Protein AF-A0A2G9P3K5-F1 (afdb_monomer_lite)

Sequence (170 aa):
TADCVFKSWYLLIHFGEWVDIAAEQLLTSDLEVSDDLLWLLAFYYNPCNENQSRDRTMMEAKSAYRSLVSLFRNSTVCVTSLKKIFQVENKSDEWQACTLQLIRHLCVTFLLCSPEWHNIIKQCISFMTQTQEAASEVSDVLARTLCRLDIPGMESRKIITIAHWLHQDS

pLDDT: mean 70.47, std 11.07, range [42.44, 87.5]

InterPro domains:
  IPR000686 Fanconi anaemia group C protein [PF02106] (5-168)
  IPR000686 Fanconi anaemia group C protein [PR00494] (5-21)
  IPR000686 Fanconi anaemia group C protein [PR00494] (31-50)
  IPR000686 Fanconi anaemia group C protein [PR00494] (104-123)
  IPR000686 Fanconi anaemia group C protein [PTHR16798] (3-164)

Structure (mmCIF, N/CA/C/O backbone):
data_AF-A0A2G9P3K5-F1
#
_entry.id   AF-A0A2G9P3K5-F1
#
loop_
_atom_site.group_PDB
_atom_site.id
_atom_site.type_symbol
_atom_site.label_atom_id
_atom_site.label_alt_id
_atom_site.label_comp_id
_atom_site.label_asym_id
_atom_site.label_entity_id
_atom_site.label_seq_id
_atom_site.pdbx_PDB_ins_code
_atom_site.Cartn_x
_atom_site.Cartn_y
_atom_site.Cartn_z
_atom_site.occupancy
_atom_site.B_iso_or_equiv
_atom_site.auth_seq_id
_atom_site.auth_comp_id
_atom_site.auth_asym_id
_atom_site.auth_atom_id
_atom_site.pdbx_PDB_model_num
ATOM 1 N N . THR A 1 1 ? 3.815 5.217 -31.634 1.00 49.22 1 THR A N 1
ATOM 2 C CA . THR A 1 1 ? 5.143 5.745 -31.248 1.00 49.22 1 THR A CA 1
ATOM 3 C C . THR A 1 1 ? 5.308 5.593 -29.748 1.00 49.22 1 THR A C 1
ATOM 5 O O . THR A 1 1 ? 4.312 5.703 -29.039 1.00 49.22 1 THR A O 1
ATOM 8 N N . ALA A 1 2 ? 6.522 5.304 -29.267 1.00 52.19 2 ALA A N 1
ATOM 9 C CA . ALA A 1 2 ? 6.813 5.123 -27.837 1.00 52.19 2 ALA A CA 1
ATOM 10 C C . ALA A 1 2 ? 6.345 6.318 -26.972 1.00 52.19 2 ALA A C 1
ATOM 12 O O . ALA A 1 2 ? 5.858 6.116 -25.865 1.00 52.19 2 ALA A O 1
ATOM 13 N N . ASP A 1 3 ? 6.346 7.530 -27.537 1.00 51.31 3 ASP A N 1
ATOM 14 C CA . ASP A 1 3 ? 5.838 8.764 -26.918 1.00 51.31 3 ASP A CA 1
ATOM 15 C C . ASP A 1 3 ? 4.361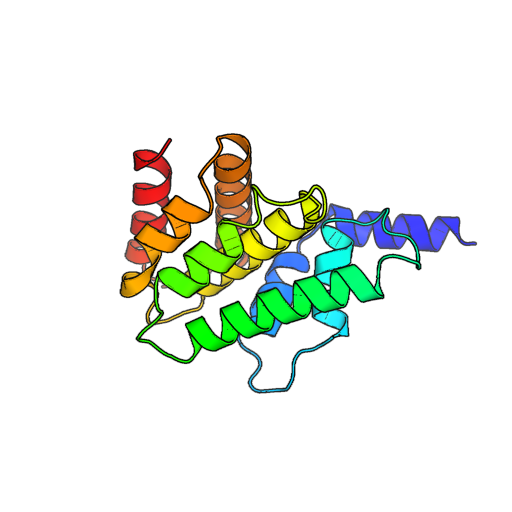 8.732 -26.506 1.00 51.31 3 ASP A C 1
ATOM 17 O O . ASP A 1 3 ? 3.996 9.288 -25.472 1.00 51.31 3 ASP A O 1
ATOM 21 N N . CYS A 1 4 ? 3.486 8.114 -27.305 1.00 53.69 4 CYS A N 1
ATOM 22 C CA . CYS A 1 4 ? 2.060 8.045 -26.973 1.00 53.69 4 CYS A CA 1
ATOM 23 C C . CYS A 1 4 ? 1.813 7.068 -25.823 1.00 53.69 4 CYS A C 1
ATOM 25 O O . CYS A 1 4 ? 0.995 7.344 -24.955 1.00 53.69 4 CYS A O 1
ATOM 27 N N . VAL A 1 5 ? 2.560 5.961 -25.794 1.00 60.03 5 VAL A N 1
ATOM 28 C CA . VAL A 1 5 ? 2.500 4.970 -24.715 1.00 60.03 5 VAL A CA 1
ATOM 29 C C . VAL A 1 5 ? 3.030 5.592 -23.426 1.00 60.03 5 VAL A C 1
ATOM 31 O O . VAL A 1 5 ? 2.327 5.567 -22.424 1.00 60.03 5 VAL A O 1
ATOM 34 N N . PHE A 1 6 ? 4.193 6.249 -23.465 1.00 63.66 6 PHE A N 1
ATOM 35 C CA . PHE A 1 6 ? 4.742 6.957 -22.308 1.00 63.66 6 PHE A CA 1
ATOM 36 C C . PHE A 1 6 ? 3.788 8.032 -21.777 1.00 63.66 6 PHE A C 1
ATOM 38 O O . PHE A 1 6 ? 3.548 8.069 -20.581 1.00 63.66 6 PHE A O 1
ATOM 45 N N . LYS A 1 7 ? 3.173 8.856 -22.637 1.00 61.56 7 LYS A N 1
ATOM 46 C CA . LYS A 1 7 ? 2.194 9.869 -22.201 1.00 61.56 7 LYS A CA 1
ATOM 47 C C . LYS A 1 7 ? 0.927 9.255 -21.606 1.00 61.56 7 LYS A C 1
ATOM 49 O O . LYS A 1 7 ? 0.439 9.758 -20.603 1.00 61.56 7 LYS A O 1
ATOM 54 N N . SER A 1 8 ? 0.397 8.176 -22.180 1.00 61.41 8 SER A N 1
ATOM 55 C CA . SER A 1 8 ? -0.766 7.477 -21.617 1.00 61.41 8 SER A CA 1
ATOM 56 C C . SER A 1 8 ? -0.451 6.814 -20.273 1.00 61.41 8 SER A C 1
ATOM 58 O O . SER A 1 8 ? -1.258 6.917 -19.356 1.00 61.41 8 SER A O 1
ATOM 60 N N . TRP A 1 9 ? 0.728 6.202 -20.124 1.00 65.88 9 TRP A N 1
ATOM 61 C CA . TRP A 1 9 ? 1.201 5.659 -18.845 1.00 65.88 9 TRP A CA 1
ATOM 62 C C . TRP A 1 9 ? 1.493 6.753 -17.825 1.00 65.88 9 TRP A C 1
ATOM 64 O O . TRP A 1 9 ? 1.109 6.623 -16.670 1.00 65.88 9 TRP A O 1
ATOM 74 N N . TYR A 1 10 ? 2.108 7.851 -18.257 1.00 62.38 10 TYR A N 1
ATOM 75 C CA . TYR A 1 10 ? 2.354 9.030 -17.441 1.00 62.38 10 TYR A CA 1
ATOM 76 C C . TYR A 1 10 ? 1.045 9.600 -16.911 1.00 62.38 10 TYR A C 1
ATOM 78 O O . TYR A 1 10 ? 0.962 9.857 -15.724 1.00 62.38 10 TYR A O 1
ATOM 86 N N . LEU A 1 11 ? 0.009 9.734 -17.745 1.00 62.50 11 LEU A N 1
ATOM 87 C CA . LEU A 1 11 ? -1.313 10.190 -17.309 1.00 62.50 11 LEU A CA 1
ATOM 88 C C . LEU A 1 11 ? -1.967 9.177 -16.358 1.00 62.50 11 LEU A C 1
ATOM 90 O O . LEU A 1 11 ? -2.451 9.571 -15.304 1.00 62.50 11 LEU A O 1
ATOM 94 N N . LEU A 1 12 ? -1.930 7.878 -16.676 1.00 66.88 12 LEU A N 1
ATOM 95 C CA . LEU A 1 12 ? -2.460 6.827 -15.801 1.00 66.88 12 LEU A CA 1
ATOM 96 C C . LEU A 1 12 ? -1.803 6.867 -14.410 1.00 66.88 12 LEU A C 1
ATOM 98 O O . LEU A 1 12 ? -2.494 6.804 -13.398 1.00 66.88 12 LEU A O 1
ATOM 102 N N . ILE A 1 13 ? -0.479 7.013 -14.353 1.00 64.56 13 ILE A N 1
ATOM 103 C CA . ILE A 1 13 ? 0.287 7.163 -13.110 1.00 64.56 13 ILE A CA 1
ATOM 104 C C . ILE A 1 13 ? -0.034 8.502 -12.440 1.00 64.56 13 ILE A C 1
ATOM 106 O O . ILE A 1 13 ? -0.340 8.515 -11.257 1.00 64.56 13 ILE A O 1
ATOM 110 N N . HIS A 1 14 ? -0.041 9.616 -13.173 1.00 60.19 14 HIS A N 1
ATOM 111 C CA . HIS A 1 14 ? -0.247 10.951 -12.605 1.00 60.19 14 HIS A CA 1
ATOM 112 C C . HIS A 1 14 ? -1.607 11.144 -11.950 1.00 60.19 14 HIS A C 1
ATOM 114 O O . HIS A 1 14 ? -1.700 11.903 -10.988 1.00 60.19 14 HIS A O 1
ATOM 120 N N . PHE A 1 15 ? -2.651 10.499 -12.469 1.00 64.00 15 PHE A N 1
ATOM 121 C CA . PHE A 1 15 ? -3.975 10.599 -11.868 1.00 64.00 15 PHE A CA 1
ATOM 122 C C . PHE A 1 15 ? -4.156 9.637 -10.698 1.00 64.00 15 PHE A C 1
ATOM 124 O O . PHE A 1 15 ? -4.950 9.938 -9.818 1.00 64.00 15 PHE A O 1
ATOM 131 N N . GLY A 1 16 ? -3.397 8.535 -10.634 1.00 67.44 16 GLY A N 1
ATOM 132 C CA . GLY A 1 16 ? -3.200 7.740 -9.415 1.00 67.44 16 GLY A CA 1
ATOM 133 C C . GLY A 1 16 ? -4.453 7.117 -8.778 1.00 67.44 16 GLY A C 1
ATOM 134 O O . GLY A 1 16 ? -4.328 6.380 -7.806 1.00 67.44 16 GLY A O 1
ATOM 135 N N . GLU A 1 17 ? -5.655 7.355 -9.311 1.00 70.12 17 GLU A N 1
ATOM 136 C CA . GLU A 1 17 ? -6.922 6.896 -8.721 1.00 70.12 17 GLU A CA 1
ATOM 137 C C . GLU A 1 17 ? -7.013 5.367 -8.667 1.00 70.12 17 GLU A C 1
ATOM 139 O O . GLU A 1 17 ? -7.645 4.792 -7.781 1.00 70.12 17 GLU A O 1
ATOM 144 N N . TRP A 1 18 ? -6.332 4.689 -9.592 1.00 79.56 18 TRP A N 1
ATOM 145 C CA . TRP A 1 18 ? -6.257 3.234 -9.627 1.00 79.56 18 TRP A CA 1
ATOM 146 C C . TRP A 1 18 ? -5.331 2.658 -8.546 1.00 79.56 18 TRP A C 1
ATOM 148 O O . TRP A 1 18 ? -5.467 1.483 -8.218 1.00 79.56 18 TRP A O 1
ATOM 158 N N . VAL A 1 19 ? -4.400 3.441 -7.990 1.00 83.88 19 VAL A N 1
ATOM 159 C CA . VAL A 1 19 ? -3.338 2.948 -7.091 1.00 83.88 19 VAL A CA 1
ATOM 160 C C . VAL A 1 19 ? -3.955 2.425 -5.804 1.00 83.88 19 VAL A C 1
ATOM 162 O O . VAL A 1 19 ? -3.706 1.290 -5.403 1.00 83.88 19 VAL A O 1
ATOM 165 N N . ASP A 1 20 ? -4.845 3.211 -5.203 1.00 81.25 20 ASP A N 1
ATOM 166 C CA . ASP A 1 20 ? -5.543 2.796 -3.992 1.00 81.25 20 ASP A CA 1
ATOM 167 C C . ASP A 1 20 ? -6.436 1.566 -4.298 1.00 81.25 20 ASP A C 1
ATOM 169 O O . ASP A 1 20 ? -6.682 0.729 -3.429 1.00 81.25 20 ASP A O 1
ATOM 173 N N . ILE A 1 21 ? -6.965 1.439 -5.532 1.00 79.81 21 ILE A N 1
ATOM 174 C CA . ILE A 1 21 ? -7.868 0.335 -5.942 1.00 79.81 21 ILE A CA 1
ATOM 175 C C . ILE A 1 21 ? -7.066 -0.953 -6.098 1.00 79.81 21 ILE A C 1
ATOM 177 O O . ILE A 1 21 ? -7.477 -2.004 -5.612 1.00 79.81 21 ILE A O 1
ATOM 181 N N . ALA A 1 22 ? -5.896 -0.869 -6.725 1.00 83.62 22 ALA A N 1
ATOM 182 C CA . ALA A 1 22 ? -4.973 -1.983 -6.860 1.00 83.62 22 ALA A CA 1
ATOM 183 C C . ALA A 1 22 ? -4.471 -2.466 -5.491 1.00 83.62 22 ALA A C 1
ATOM 185 O O . ALA A 1 22 ? -4.420 -3.674 -5.256 1.00 83.62 22 ALA A O 1
ATOM 186 N N . ALA A 1 23 ? -4.151 -1.544 -4.573 1.00 83.50 23 ALA A N 1
ATOM 187 C CA . ALA A 1 23 ? -3.747 -1.883 -3.209 1.00 83.50 23 ALA A CA 1
ATOM 188 C C . ALA A 1 23 ? -4.871 -2.607 -2.449 1.00 83.50 23 ALA A C 1
ATOM 190 O O . ALA A 1 23 ? -4.634 -3.636 -1.819 1.00 83.50 23 ALA A O 1
ATOM 191 N N . GLU A 1 24 ? -6.106 -2.117 -2.551 1.00 80.88 24 GLU A N 1
ATOM 192 C CA . GLU A 1 24 ? -7.270 -2.744 -1.922 1.00 80.88 24 GLU A CA 1
ATOM 193 C C . GLU A 1 24 ? -7.551 -4.139 -2.491 1.00 80.88 24 GLU A C 1
ATOM 195 O O . GLU A 1 24 ? -7.707 -5.095 -1.729 1.00 80.88 24 GLU A O 1
ATOM 200 N N . GLN A 1 25 ? -7.554 -4.289 -3.818 1.00 80.12 25 GLN A N 1
ATOM 201 C CA . GLN A 1 25 ? -7.763 -5.582 -4.478 1.00 80.12 25 GLN A CA 1
ATOM 202 C C . GLN A 1 25 ? -6.685 -6.602 -4.102 1.00 80.12 25 GLN A C 1
ATOM 204 O O . GLN A 1 25 ? -6.999 -7.764 -3.856 1.00 80.12 25 GLN A O 1
ATOM 209 N N . LEU A 1 26 ? -5.422 -6.179 -3.996 1.00 82.31 26 LEU A N 1
ATOM 210 C CA . LEU A 1 26 ? -4.335 -7.053 -3.554 1.00 82.31 26 LEU A CA 1
ATOM 211 C C . LEU A 1 26 ? -4.535 -7.579 -2.131 1.00 82.31 26 LEU A C 1
ATOM 213 O O . LEU A 1 26 ? -4.084 -8.680 -1.826 1.00 82.31 26 LEU A O 1
ATOM 217 N N . LEU A 1 27 ? -5.166 -6.803 -1.252 1.00 76.94 27 LEU A N 1
ATOM 218 C CA . LEU A 1 27 ? -5.348 -7.160 0.156 1.00 76.94 27 LEU A CA 1
ATOM 219 C C . LEU A 1 27 ? -6.649 -7.915 0.432 1.00 76.94 27 LEU A C 1
ATOM 221 O O . LEU A 1 27 ? -6.721 -8.658 1.409 1.00 76.94 27 LEU 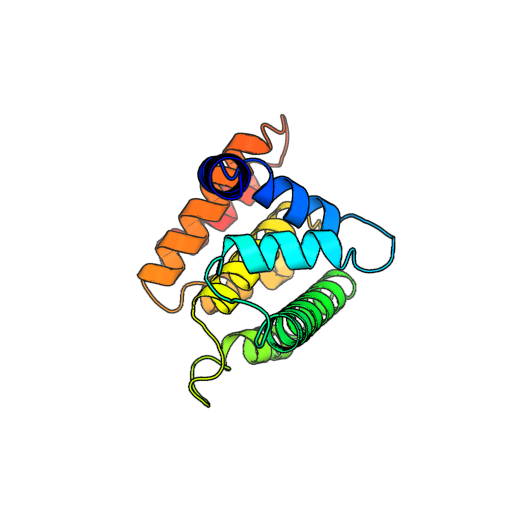A O 1
ATOM 225 N N . THR A 1 28 ? -7.662 -7.719 -0.409 1.00 73.69 28 THR A N 1
ATOM 226 C CA . THR A 1 28 ? -9.002 -8.304 -0.249 1.00 73.69 28 THR A CA 1
ATOM 227 C C . THR A 1 28 ? -9.240 -9.528 -1.129 1.00 73.69 28 THR A C 1
ATOM 229 O O . THR A 1 28 ? -10.167 -10.288 -0.868 1.00 73.69 28 THR A O 1
ATOM 232 N N . SER A 1 29 ? -8.410 -9.755 -2.151 1.00 70.50 29 SER A N 1
ATOM 233 C CA . SER A 1 29 ? -8.485 -10.956 -2.980 1.00 70.50 29 SER A CA 1
ATOM 234 C C . SER A 1 29 ? -8.098 -12.207 -2.181 1.00 70.50 29 SER A C 1
ATOM 236 O O . SER A 1 29 ? -6.999 -12.301 -1.631 1.00 70.50 29 SER A O 1
ATOM 238 N N . ASP A 1 30 ? -8.985 -13.204 -2.166 1.00 60.59 30 ASP A N 1
ATOM 239 C CA . ASP A 1 30 ? -8.718 -14.534 -1.597 1.00 60.59 30 ASP A CA 1
ATOM 240 C C . ASP A 1 30 ? -7.738 -15.370 -2.450 1.00 60.59 30 ASP A C 1
ATOM 242 O O . ASP A 1 30 ? -7.261 -16.418 -2.006 1.00 60.59 30 ASP A O 1
ATOM 246 N N . LEU A 1 31 ? -7.424 -14.918 -3.671 1.00 57.91 31 LEU A N 1
ATOM 247 C CA . LEU A 1 31 ? -6.547 -15.602 -4.627 1.00 57.91 31 LEU A CA 1
ATOM 248 C C . LEU A 1 31 ? -5.055 -15.297 -4.395 1.00 57.91 31 LEU A C 1
ATOM 250 O O . LEU A 1 31 ? -4.689 -14.375 -3.667 1.00 57.91 31 LEU A O 1
ATOM 254 N N . GLU A 1 32 ? -4.185 -16.093 -5.031 1.00 61.53 32 GLU A N 1
ATOM 255 C CA . GLU A 1 32 ? -2.739 -15.842 -5.082 1.00 61.53 32 GLU A CA 1
ATOM 256 C C . GLU A 1 32 ? -2.421 -14.405 -5.529 1.00 61.53 32 GLU A C 1
ATOM 258 O O . GLU A 1 32 ? -3.173 -13.784 -6.282 1.00 61.53 32 GLU A O 1
ATOM 263 N N . VAL A 1 33 ? -1.289 -13.885 -5.040 1.00 65.62 33 VAL A N 1
ATOM 264 C CA . VAL A 1 33 ? -0.798 -12.526 -5.313 1.00 65.62 33 VAL A CA 1
ATOM 265 C C . VAL A 1 33 ? -0.888 -12.233 -6.804 1.00 65.62 33 VAL A C 1
ATOM 267 O O . VAL A 1 33 ? -0.258 -12.921 -7.606 1.00 65.62 33 VAL A O 1
ATOM 270 N N . SER A 1 34 ? -1.632 -11.191 -7.178 1.00 80.62 34 SER A N 1
ATOM 271 C CA . SER A 1 34 ? -1.566 -10.690 -8.546 1.00 80.62 34 SER A CA 1
ATOM 272 C C . SER A 1 34 ? -0.228 -9.981 -8.726 1.00 80.62 34 SER A C 1
ATOM 274 O O . SER A 1 34 ? -0.069 -8.813 -8.368 1.00 80.62 34 SER A O 1
ATOM 276 N N . ASP A 1 35 ? 0.751 -10.721 -9.247 1.00 81.38 35 ASP A N 1
ATOM 277 C CA . ASP A 1 35 ? 2.084 -10.218 -9.581 1.00 81.38 35 ASP A CA 1
ATOM 278 C C . ASP A 1 35 ? 2.013 -8.971 -10.469 1.00 81.38 35 ASP A C 1
ATOM 280 O O . ASP A 1 35 ? 2.839 -8.071 -10.332 1.00 81.38 35 ASP A O 1
ATOM 284 N N . ASP A 1 36 ? 0.997 -8.890 -11.330 1.00 82.31 36 ASP A N 1
ATOM 285 C CA . ASP A 1 36 ? 0.763 -7.753 -12.214 1.00 82.31 36 ASP A CA 1
ATOM 286 C C . ASP A 1 36 ? 0.303 -6.509 -11.447 1.00 82.31 36 ASP A C 1
ATOM 288 O O . ASP A 1 36 ? 0.838 -5.424 -11.675 1.00 82.31 36 ASP A O 1
ATOM 292 N N . LEU A 1 37 ? -0.635 -6.644 -10.499 1.00 83.19 37 LEU A N 1
ATOM 293 C CA . LEU A 1 37 ? -1.065 -5.521 -9.654 1.00 83.19 37 LEU A CA 1
ATOM 294 C C . LEU A 1 37 ? 0.062 -5.060 -8.728 1.00 83.19 37 LEU A C 1
ATOM 296 O O . LEU A 1 37 ? 0.278 -3.860 -8.559 1.00 83.19 37 LEU A O 1
ATOM 300 N N . LEU A 1 38 ? 0.805 -6.007 -8.150 1.00 83.75 38 LEU A N 1
ATOM 301 C CA . LEU A 1 38 ? 1.940 -5.691 -7.290 1.00 83.75 38 LEU A CA 1
ATOM 302 C C . LEU A 1 38 ? 3.058 -5.003 -8.083 1.00 83.75 38 LEU A C 1
ATOM 304 O O . LEU A 1 38 ? 3.660 -4.049 -7.590 1.00 83.75 38 LEU A O 1
ATOM 308 N N . TRP A 1 39 ? 3.298 -5.436 -9.326 1.00 83.19 39 TRP A N 1
ATOM 309 C CA . TRP A 1 39 ? 4.222 -4.755 -10.227 1.00 83.19 39 TRP A CA 1
ATOM 310 C C . TRP A 1 39 ? 3.781 -3.346 -10.542 1.00 83.19 39 TRP A C 1
ATOM 312 O O . TRP A 1 39 ? 4.585 -2.424 -10.471 1.00 83.19 39 TRP A O 1
ATOM 322 N N . LEU A 1 40 ? 2.510 -3.188 -10.888 1.00 83.44 40 LEU A N 1
ATOM 323 C CA . LEU A 1 40 ? 1.952 -1.912 -11.275 1.00 83.44 40 LEU A CA 1
ATOM 324 C C . LEU A 1 40 ? 2.094 -0.893 -10.132 1.00 83.44 40 LEU A C 1
ATOM 326 O O . LEU A 1 40 ? 2.523 0.235 -10.367 1.00 83.44 40 LEU A O 1
ATOM 330 N N . LEU A 1 41 ? 1.842 -1.311 -8.888 1.00 84.88 41 LEU A N 1
ATOM 331 C CA . LEU A 1 41 ? 2.080 -0.488 -7.701 1.00 84.88 41 LEU A CA 1
ATOM 332 C C . LEU A 1 41 ? 3.562 -0.184 -7.466 1.00 84.88 41 LEU A C 1
ATOM 334 O O . LEU A 1 41 ? 3.915 0.959 -7.190 1.00 84.88 41 LEU A O 1
ATOM 338 N N . ALA A 1 42 ? 4.443 -1.176 -7.581 1.00 82.88 42 ALA A N 1
ATOM 339 C CA . ALA A 1 42 ? 5.877 -0.944 -7.429 1.00 82.88 42 ALA A CA 1
ATOM 340 C C . ALA A 1 42 ? 6.419 0.027 -8.492 1.00 82.88 42 ALA A C 1
ATOM 342 O O . ALA A 1 42 ? 7.230 0.901 -8.190 1.00 82.88 42 ALA A O 1
ATOM 343 N N . PHE A 1 43 ? 5.917 -0.086 -9.719 1.00 79.44 43 PHE A N 1
ATOM 344 C CA . PHE A 1 43 ? 6.229 0.805 -10.827 1.00 79.44 43 PHE A CA 1
ATOM 345 C C . PHE A 1 43 ? 5.685 2.222 -10.614 1.00 79.44 43 PHE A C 1
ATOM 347 O O . PHE A 1 43 ? 6.367 3.181 -10.954 1.00 79.44 43 PHE A O 1
ATOM 354 N N . TYR A 1 44 ? 4.502 2.380 -10.008 1.00 82.50 44 TYR A N 1
ATOM 355 C CA . TYR A 1 44 ? 3.961 3.697 -9.647 1.00 82.50 44 TYR A CA 1
ATOM 356 C C . TYR A 1 44 ? 4.909 4.476 -8.727 1.00 82.50 44 TYR A C 1
ATOM 358 O O . TYR A 1 44 ? 5.143 5.662 -8.951 1.00 82.50 44 TYR A O 1
ATOM 366 N N . TYR A 1 45 ? 5.500 3.806 -7.734 1.00 79.44 45 TYR A N 1
ATOM 367 C CA . TYR A 1 45 ? 6.443 4.439 -6.811 1.00 79.44 45 TYR A CA 1
ATOM 368 C C . TYR A 1 45 ? 7.851 4.602 -7.389 1.00 79.44 45 TYR A C 1
ATOM 370 O O . TYR A 1 45 ? 8.560 5.523 -6.993 1.00 79.44 45 TYR A O 1
ATOM 378 N N . ASN A 1 46 ? 8.270 3.740 -8.321 1.00 75.44 46 ASN A N 1
ATOM 379 C CA . ASN A 1 46 ? 9.559 3.859 -9.001 1.00 75.44 46 ASN A CA 1
ATOM 380 C C . ASN A 1 46 ? 9.457 3.593 -10.517 1.00 75.44 46 ASN A C 1
ATOM 382 O O . ASN A 1 46 ? 9.833 2.512 -10.985 1.00 75.44 46 ASN A O 1
ATOM 386 N N . PRO A 1 47 ? 8.995 4.575 -11.310 1.00 69.56 47 PRO A N 1
ATOM 387 C CA . PRO A 1 47 ? 8.794 4.388 -12.747 1.00 69.56 47 PRO A CA 1
ATOM 388 C C . PRO A 1 47 ? 10.111 4.323 -13.536 1.00 69.56 47 PRO A C 1
ATOM 390 O O . PRO A 1 47 ? 10.145 3.772 -14.633 1.00 69.56 47 PRO A O 1
ATOM 393 N N . CYS A 1 48 ? 11.207 4.855 -12.984 1.00 62.38 48 CYS A N 1
ATOM 394 C CA . CYS A 1 48 ? 12.524 4.899 -13.634 1.00 62.38 48 CYS A CA 1
ATOM 395 C C . CYS A 1 48 ? 13.342 3.610 -13.441 1.00 62.38 48 CYS A C 1
ATOM 397 O O . CYS A 1 48 ? 14.507 3.545 -13.837 1.00 62.38 48 CYS A O 1
ATOM 399 N N . ASN A 1 49 ? 12.762 2.585 -12.815 1.00 64.38 49 ASN A N 1
ATOM 400 C CA . ASN A 1 49 ? 13.435 1.330 -12.510 1.00 64.38 49 ASN A CA 1
ATOM 401 C C . ASN A 1 49 ? 13.435 0.392 -13.736 1.00 64.38 49 ASN A C 1
ATOM 403 O O . ASN A 1 49 ? 12.723 -0.613 -13.784 1.00 64.38 49 ASN A O 1
ATOM 407 N N . GLU A 1 50 ? 14.183 0.754 -14.781 1.00 55.50 50 GLU A N 1
ATOM 408 C CA . GLU A 1 50 ? 14.197 0.019 -16.049 1.00 55.50 50 GLU A CA 1
ATOM 409 C C . GLU A 1 50 ? 14.902 -1.352 -15.933 1.00 55.50 50 GLU A C 1
ATOM 411 O O . GLU A 1 50 ? 16.103 -1.451 -15.697 1.00 55.50 50 GLU A O 1
ATOM 416 N N . ASN A 1 51 ? 14.127 -2.419 -16.166 1.00 53.47 51 ASN A N 1
ATOM 417 C CA . ASN A 1 51 ? 14.468 -3.808 -16.531 1.00 53.47 51 ASN A CA 1
ATOM 418 C C . ASN A 1 51 ? 15.470 -4.634 -15.689 1.00 53.47 51 ASN A C 1
ATOM 420 O O . ASN A 1 51 ? 15.200 -5.815 -15.497 1.00 53.47 51 ASN A O 1
ATOM 424 N N . GLN A 1 52 ? 16.580 -4.104 -15.167 1.00 49.38 52 GLN A N 1
ATOM 425 C CA . GLN A 1 52 ? 17.539 -4.890 -14.355 1.00 49.38 52 GLN A CA 1
ATOM 426 C C . GLN A 1 52 ? 17.187 -4.943 -12.860 1.00 49.38 52 GLN A C 1
ATOM 428 O O . GLN A 1 52 ? 17.747 -5.729 -12.100 1.00 49.38 52 GLN A O 1
ATOM 433 N N . SER A 1 53 ? 16.219 -4.140 -12.441 1.00 61.50 53 SER A N 1
ATOM 434 C CA . SER A 1 53 ? 15.761 -4.006 -11.059 1.00 61.50 53 SER A CA 1
ATOM 435 C C . SER A 1 53 ? 14.331 -4.491 -10.843 1.00 61.50 53 SER A C 1
ATOM 437 O O . SER A 1 53 ? 13.930 -4.645 -9.694 1.00 61.50 53 SER A O 1
ATOM 439 N N . ARG A 1 54 ? 13.573 -4.803 -11.907 1.00 72.88 54 ARG A N 1
ATOM 440 C CA . ARG A 1 54 ? 12.205 -5.334 -11.788 1.00 72.88 54 ARG A CA 1
ATOM 441 C C . ARG A 1 54 ? 12.172 -6.603 -10.945 1.00 72.88 54 ARG A C 1
ATOM 443 O O . ARG A 1 54 ? 11.352 -6.686 -10.042 1.00 72.88 54 ARG A O 1
ATOM 450 N N . ASP A 1 55 ? 13.063 -7.560 -11.199 1.00 74.06 55 ASP A N 1
ATOM 451 C CA . ASP A 1 55 ? 13.091 -8.824 -10.452 1.00 74.06 55 ASP A CA 1
ATOM 452 C C . ASP A 1 55 ? 13.409 -8.604 -8.970 1.00 74.06 55 ASP A C 1
ATOM 454 O O . ASP A 1 55 ? 12.788 -9.215 -8.101 1.00 74.06 55 ASP A O 1
ATOM 458 N N . ARG A 1 56 ? 14.327 -7.676 -8.674 1.00 72.56 56 ARG A N 1
ATOM 459 C CA . ARG A 1 56 ? 14.693 -7.298 -7.306 1.00 72.56 56 ARG A CA 1
ATOM 460 C C . ARG A 1 56 ? 13.546 -6.582 -6.595 1.00 72.56 56 ARG A C 1
ATOM 462 O O . ARG A 1 56 ? 13.119 -7.021 -5.533 1.00 72.56 56 ARG A O 1
ATOM 469 N N . THR A 1 57 ? 12.995 -5.542 -7.212 1.00 73.12 57 THR A N 1
ATOM 470 C CA . THR A 1 57 ? 11.847 -4.793 -6.693 1.00 73.12 57 THR A CA 1
ATOM 471 C C . THR A 1 57 ? 10.637 -5.694 -6.512 1.00 73.12 57 THR A C 1
ATOM 473 O O . THR A 1 57 ? 9.940 -5.585 -5.512 1.00 73.12 57 THR A O 1
ATOM 476 N N . MET A 1 58 ? 10.408 -6.634 -7.425 1.00 80.12 58 MET A N 1
ATOM 477 C CA . MET A 1 58 ? 9.339 -7.611 -7.293 1.00 80.12 58 MET A CA 1
ATOM 478 C C . MET A 1 58 ? 9.594 -8.580 -6.143 1.00 80.12 58 MET A C 1
ATOM 480 O O . MET A 1 58 ? 8.672 -8.906 -5.404 1.00 80.12 58 MET A O 1
ATOM 484 N N . MET A 1 59 ? 10.829 -9.051 -5.970 1.00 77.81 59 MET A N 1
ATOM 485 C CA . MET A 1 59 ? 11.204 -9.923 -4.857 1.00 77.81 59 MET A CA 1
ATOM 486 C C . MET A 1 59 ? 10.984 -9.225 -3.509 1.00 77.81 59 MET A C 1
ATOM 488 O O . MET A 1 59 ? 10.387 -9.810 -2.603 1.00 77.81 59 MET A O 1
ATOM 492 N N . GLU A 1 60 ? 11.405 -7.968 -3.397 1.00 73.88 60 GLU A N 1
ATOM 493 C CA . GLU A 1 60 ? 11.235 -7.132 -2.207 1.00 73.88 60 GLU A CA 1
ATOM 494 C C . GLU A 1 60 ? 9.757 -6.813 -1.952 1.00 73.88 60 GLU A C 1
ATOM 496 O O . GLU A 1 60 ? 9.258 -7.081 -0.859 1.00 73.88 60 GLU A O 1
ATOM 501 N N . ALA A 1 61 ? 9.023 -6.354 -2.971 1.00 75.62 61 ALA A N 1
ATOM 502 C CA . ALA A 1 61 ? 7.592 -6.070 -2.886 1.00 75.62 61 ALA A CA 1
ATOM 503 C C . ALA A 1 61 ? 6.785 -7.323 -2.520 1.00 75.62 61 ALA A C 1
ATOM 505 O O . ALA A 1 61 ? 5.886 -7.252 -1.686 1.00 75.62 61 ALA A O 1
ATOM 506 N N . LYS A 1 62 ? 7.129 -8.496 -3.070 1.00 80.56 62 LYS A N 1
ATOM 507 C CA . LYS A 1 62 ? 6.503 -9.781 -2.711 1.00 80.56 62 LYS A CA 1
ATOM 508 C C . LYS A 1 62 ? 6.824 -10.189 -1.286 1.00 80.56 62 LYS A C 1
ATOM 510 O O . LYS A 1 62 ? 5.946 -10.690 -0.591 1.00 80.56 62 LYS A O 1
ATOM 515 N N . SER A 1 63 ? 8.069 -10.017 -0.851 1.00 76.44 63 SER A N 1
ATOM 516 C CA . SER A 1 63 ? 8.483 -10.319 0.521 1.00 76.44 63 SER A CA 1
ATOM 517 C C . SER A 1 63 ? 7.730 -9.441 1.522 1.00 76.44 63 SER A C 1
ATOM 519 O O . SER A 1 63 ? 7.156 -9.946 2.492 1.00 76.44 63 SER A O 1
ATOM 521 N N . ALA A 1 64 ? 7.652 -8.141 1.235 1.00 71.62 64 ALA A N 1
ATOM 522 C CA . ALA A 1 64 ? 6.881 -7.169 1.989 1.00 71.62 64 ALA A CA 1
ATOM 523 C C . ALA A 1 64 ? 5.393 -7.521 2.010 1.00 71.62 64 ALA A C 1
ATOM 525 O O . ALA A 1 64 ? 4.832 -7.703 3.084 1.00 71.62 64 ALA A O 1
ATOM 526 N N . TYR A 1 65 ? 4.778 -7.712 0.843 1.00 77.25 65 TYR A N 1
ATOM 527 C CA . TYR A 1 65 ? 3.375 -8.092 0.714 1.00 77.25 65 TYR A CA 1
ATOM 528 C C . TYR A 1 65 ? 3.064 -9.392 1.464 1.00 77.25 65 TYR A C 1
ATOM 530 O O . TYR A 1 65 ? 2.111 -9.435 2.228 1.00 77.25 65 TYR A O 1
ATOM 538 N N . ARG A 1 66 ? 3.875 -10.450 1.326 1.00 77.56 66 ARG A N 1
ATOM 539 C CA . ARG A 1 66 ? 3.663 -11.720 2.048 1.00 77.56 66 ARG A CA 1
ATOM 540 C C . ARG A 1 66 ? 3.790 -11.548 3.552 1.00 77.56 66 ARG A C 1
ATOM 542 O O . ARG A 1 66 ? 3.010 -12.137 4.294 1.00 77.56 66 ARG A O 1
ATOM 549 N N . SER A 1 67 ? 4.759 -10.753 3.998 1.00 71.50 67 SER A N 1
ATOM 550 C CA . SER A 1 67 ? 4.925 -10.435 5.415 1.00 71.50 67 SER A CA 1
ATOM 551 C C . SER A 1 67 ? 3.708 -9.670 5.928 1.00 71.50 67 SER A C 1
ATOM 553 O O . SER A 1 67 ? 3.157 -10.036 6.957 1.00 71.50 67 SER A O 1
ATOM 555 N N . LEU A 1 68 ? 3.232 -8.684 5.170 1.00 71.25 68 LEU A N 1
ATOM 556 C CA . LEU A 1 68 ? 2.022 -7.922 5.444 1.00 71.25 68 LEU A CA 1
ATOM 557 C C . LEU A 1 68 ? 0.783 -8.828 5.476 1.00 71.25 68 LEU A C 1
ATOM 559 O O . LEU A 1 68 ? 0.136 -8.896 6.507 1.00 71.25 68 LEU A O 1
ATOM 563 N N . VAL A 1 69 ? 0.510 -9.644 4.456 1.00 71.69 69 VAL A N 1
ATOM 564 C CA . VAL A 1 69 ? -0.613 -10.604 4.443 1.00 71.69 69 VAL A CA 1
ATOM 565 C C . VAL A 1 69 ? -0.529 -11.627 5.576 1.00 71.69 69 VAL A C 1
ATOM 567 O O . VAL A 1 69 ? -1.540 -11.954 6.194 1.00 71.69 69 VAL A O 1
ATOM 570 N N . SER A 1 70 ? 0.668 -12.123 5.892 1.00 70.31 70 SER A N 1
ATOM 571 C CA . SER A 1 70 ? 0.879 -13.020 7.031 1.00 70.31 70 SER A CA 1
ATOM 572 C C . SER A 1 70 ? 0.575 -12.342 8.365 1.00 70.31 70 SER A C 1
ATOM 574 O O . SER A 1 70 ? 0.163 -13.028 9.302 1.00 70.31 70 SER A O 1
ATOM 576 N N . LEU A 1 71 ? 0.805 -11.032 8.477 1.00 65.50 71 LEU A N 1
ATOM 577 C CA . LEU A 1 71 ? 0.351 -10.243 9.617 1.00 65.50 71 LEU A CA 1
ATOM 578 C C . LEU A 1 71 ? -1.179 -10.109 9.555 1.00 65.50 71 LEU A C 1
ATOM 580 O O . LEU A 1 71 ? -1.879 -10.414 10.508 1.00 65.50 71 LEU A O 1
ATOM 584 N N . PHE A 1 72 ? -1.725 -9.767 8.398 1.00 64.50 72 PHE A N 1
ATOM 585 C CA . PHE A 1 72 ? -3.145 -9.493 8.197 1.00 64.50 72 PHE A CA 1
ATOM 586 C C . PHE A 1 72 ? -4.065 -10.685 8.474 1.00 64.50 72 PHE A C 1
ATOM 588 O O . PHE A 1 72 ? -5.186 -10.490 8.934 1.00 64.50 72 PHE A O 1
ATOM 595 N N . ARG A 1 73 ? -3.594 -11.914 8.236 1.00 66.94 73 ARG A N 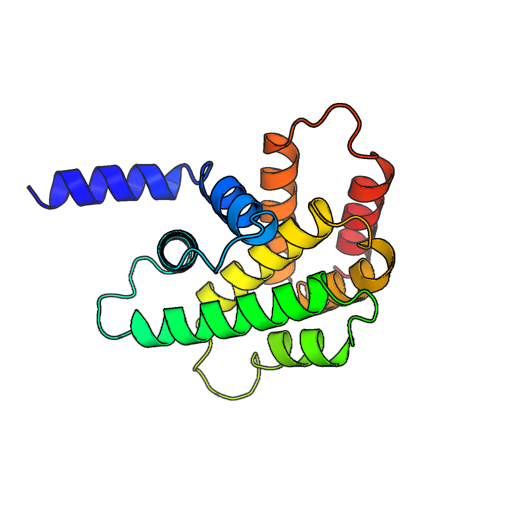1
ATOM 596 C CA . ARG A 1 73 ? -4.365 -13.149 8.455 1.00 66.94 73 ARG A CA 1
ATOM 597 C C . ARG A 1 73 ? -4.227 -13.735 9.863 1.00 66.94 73 ARG A C 1
ATOM 599 O O . ARG A 1 73 ? -5.067 -14.533 10.262 1.00 66.94 73 ARG A O 1
ATOM 606 N N . ASN A 1 74 ? -3.207 -13.342 10.626 1.00 60.66 74 ASN A N 1
ATOM 607 C CA . ASN A 1 74 ? -2.969 -13.845 11.979 1.00 60.66 74 ASN A CA 1
ATOM 608 C C . ASN A 1 74 ? -3.137 -12.689 12.974 1.00 60.66 74 ASN A C 1
ATOM 610 O O . ASN A 1 74 ? -2.216 -11.899 13.149 1.00 60.66 74 ASN A O 1
ATOM 614 N N . SER A 1 75 ? -4.295 -12.588 13.642 1.00 52.16 75 SER A N 1
ATOM 615 C CA . SER A 1 75 ? -4.642 -11.483 14.566 1.00 52.16 75 SER A CA 1
ATOM 616 C C . SER A 1 75 ? -3.640 -11.259 15.713 1.00 52.16 75 SER A C 1
ATOM 618 O O . SER A 1 75 ? -3.611 -10.195 16.325 1.00 52.16 75 SER A O 1
ATOM 620 N N . THR A 1 76 ? -2.749 -12.217 15.962 1.00 52.12 76 THR A N 1
ATOM 621 C CA . THR A 1 76 ? -1.580 -12.129 16.849 1.00 52.12 76 THR A CA 1
ATOM 622 C C . THR A 1 76 ? -0.348 -11.518 16.170 1.00 52.12 76 THR A C 1
ATOM 624 O O . THR A 1 76 ? 0.782 -11.962 16.389 1.00 52.12 76 THR A O 1
ATOM 627 N N . VAL A 1 77 ? -0.546 -10.484 15.345 1.00 54.59 77 VAL A N 1
ATOM 628 C CA . VAL A 1 77 ? 0.513 -9.743 14.645 1.00 54.59 77 VAL A CA 1
ATOM 629 C C . VAL A 1 77 ? 1.624 -9.349 15.606 1.00 54.59 77 VAL A C 1
ATOM 631 O O . VAL A 1 77 ? 1.498 -8.465 16.452 1.00 54.59 77 VAL A O 1
ATOM 634 N N . CYS A 1 78 ? 2.754 -10.029 15.445 1.00 62.16 78 CYS A N 1
ATOM 635 C CA . CYS A 1 78 ? 3.947 -9.773 16.212 1.00 62.16 78 CYS A CA 1
ATOM 636 C C . CYS A 1 78 ? 4.530 -8.450 15.716 1.00 62.16 78 CYS A C 1
ATOM 638 O O . CYS A 1 78 ? 5.071 -8.380 14.614 1.00 62.16 78 CYS A O 1
ATOM 640 N N . VAL A 1 79 ? 4.450 -7.414 16.548 1.00 62.19 79 VAL A N 1
ATOM 641 C CA . VAL A 1 79 ? 5.147 -6.118 16.428 1.00 62.19 79 VAL A CA 1
ATOM 642 C C . VAL A 1 79 ? 6.556 -6.269 15.844 1.00 62.19 79 VAL A C 1
ATOM 644 O O . VAL A 1 79 ? 7.032 -5.417 15.105 1.00 62.19 79 VAL A O 1
ATOM 647 N N . THR A 1 80 ? 7.223 -7.386 16.148 1.00 64.81 80 THR A N 1
ATOM 648 C CA . THR A 1 80 ? 8.555 -7.749 15.658 1.00 64.81 80 THR A CA 1
ATOM 649 C C . THR A 1 80 ? 8.648 -7.912 14.139 1.00 64.81 80 THR A C 1
ATOM 651 O O . THR A 1 80 ? 9.680 -7.559 13.578 1.00 64.81 80 THR A O 1
ATOM 654 N N . SER A 1 81 ? 7.610 -8.401 13.458 1.00 70.00 81 SER A N 1
ATOM 655 C CA . SER A 1 81 ? 7.576 -8.532 11.997 1.00 70.00 81 SER A CA 1
ATOM 656 C C . SER A 1 81 ? 7.418 -7.170 11.325 1.00 70.00 81 SER A C 1
ATOM 658 O O . SER A 1 81 ? 8.167 -6.872 10.403 1.00 70.00 81 SER A O 1
ATOM 660 N N . LEU A 1 82 ? 6.540 -6.302 11.844 1.00 68.44 82 LEU A N 1
ATOM 661 C CA . LEU A 1 82 ? 6.440 -4.904 11.397 1.00 68.44 82 LEU A CA 1
ATOM 662 C C . LEU A 1 82 ? 7.760 -4.168 11.632 1.00 68.44 82 LEU A C 1
ATOM 664 O O . LEU A 1 82 ? 8.329 -3.589 10.714 1.00 68.44 82 LEU A O 1
ATOM 668 N N . LYS A 1 83 ? 8.324 -4.301 12.835 1.00 70.12 83 LYS A N 1
ATOM 669 C CA . LYS A 1 83 ? 9.631 -3.739 13.171 1.00 70.12 83 LYS A CA 1
ATOM 670 C C . LYS A 1 83 ? 10.732 -4.265 12.247 1.00 70.12 83 LYS A C 1
ATOM 672 O O . LYS A 1 83 ? 11.684 -3.546 11.997 1.00 70.12 83 LYS A O 1
ATOM 677 N N . LYS A 1 84 ? 10.662 -5.509 11.762 1.00 72.81 84 LYS A N 1
ATOM 678 C CA . LYS A 1 84 ? 11.621 -6.042 10.781 1.00 72.81 84 LYS A CA 1
ATOM 679 C C . LYS A 1 84 ? 11.432 -5.416 9.406 1.00 72.81 84 LYS A C 1
ATOM 681 O O . LYS A 1 84 ? 12.438 -5.108 8.796 1.00 72.81 84 LYS A O 1
ATOM 686 N N . ILE A 1 85 ? 10.196 -5.203 8.956 1.00 70.56 85 ILE A N 1
ATOM 687 C CA . ILE A 1 85 ? 9.900 -4.549 7.672 1.00 70.56 85 ILE A CA 1
ATOM 688 C C . ILE A 1 85 ? 10.425 -3.104 7.671 1.00 70.56 85 ILE A C 1
ATOM 690 O O . ILE A 1 85 ? 11.065 -2.694 6.712 1.00 70.56 85 ILE A O 1
ATOM 694 N N . PHE A 1 86 ? 10.230 -2.365 8.770 1.00 70.56 86 PHE A N 1
ATOM 695 C CA . PHE A 1 86 ? 10.616 -0.951 8.874 1.00 70.56 86 PHE A CA 1
ATOM 696 C C . PHE A 1 86 ? 12.040 -0.699 9.427 1.00 70.56 86 PHE A C 1
ATOM 698 O O . PHE A 1 86 ? 12.570 0.384 9.232 1.00 70.56 86 PHE A O 1
ATOM 705 N N . GLN A 1 87 ? 12.716 -1.662 10.077 1.00 65.69 87 GLN A N 1
ATOM 706 C CA . GLN A 1 87 ? 14.127 -1.505 10.517 1.00 65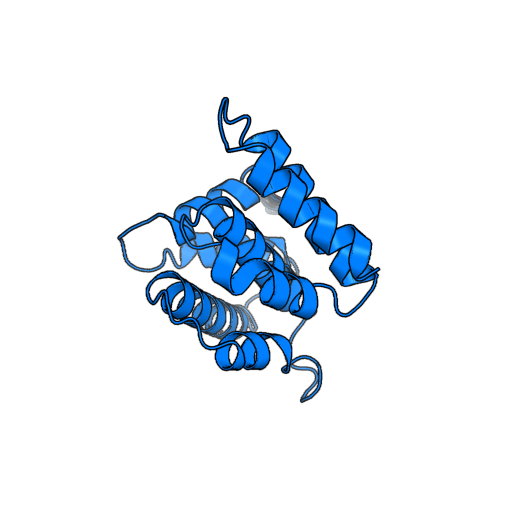.69 87 GLN A CA 1
ATOM 707 C C . GLN A 1 87 ? 15.171 -1.781 9.423 1.00 65.69 87 GLN A C 1
ATOM 709 O O . GLN A 1 87 ? 16.367 -1.621 9.679 1.00 65.69 87 GLN A O 1
ATOM 714 N N . VAL A 1 88 ? 14.763 -2.176 8.212 1.00 53.06 88 VAL A N 1
ATOM 715 C CA . VAL A 1 88 ? 15.674 -2.234 7.048 1.00 53.06 88 VAL A CA 1
ATOM 716 C C . VAL A 1 88 ? 15.982 -0.826 6.515 1.00 53.06 88 VAL A C 1
ATOM 718 O O . VAL A 1 88 ? 16.679 -0.666 5.530 1.00 53.06 88 VAL A O 1
ATOM 721 N N . GLU A 1 89 ? 15.553 0.227 7.206 1.00 49.78 89 GLU A N 1
ATOM 722 C CA . GLU A 1 89 ? 15.939 1.604 6.892 1.00 49.78 89 GLU A CA 1
ATOM 723 C C . GLU A 1 89 ? 17.411 1.910 7.259 1.00 49.78 89 GLU A C 1
ATOM 725 O O . GLU A 1 89 ? 17.948 2.927 6.844 1.00 49.78 89 GLU A O 1
ATOM 730 N N . ASN A 1 90 ? 18.094 1.034 8.020 1.00 44.66 90 ASN A N 1
ATOM 731 C CA . ASN A 1 90 ? 19.415 1.345 8.597 1.00 44.66 90 ASN A CA 1
ATOM 732 C C . ASN A 1 90 ? 20.527 0.312 8.318 1.00 44.66 90 ASN A C 1
ATOM 734 O O . ASN A 1 90 ? 21.585 0.344 8.950 1.00 44.66 90 ASN A O 1
ATOM 738 N N . LYS A 1 91 ? 20.319 -0.646 7.405 1.00 44.22 91 LYS A N 1
ATOM 739 C CA . LYS A 1 91 ? 21.387 -1.568 6.982 1.00 44.22 91 LYS A CA 1
ATOM 740 C C . LYS A 1 91 ? 21.324 -1.798 5.480 1.00 44.22 91 LYS A C 1
ATOM 742 O O . LYS A 1 91 ? 20.552 -2.629 5.018 1.00 44.22 91 LYS A O 1
ATOM 747 N N . SER A 1 92 ? 22.236 -1.120 4.789 1.00 42.44 92 SER A N 1
ATOM 748 C CA . SER A 1 92 ? 22.476 -1.096 3.343 1.00 42.44 92 SER A CA 1
ATOM 749 C C . SER A 1 92 ? 21.572 -0.148 2.559 1.00 42.44 92 SER A C 1
ATOM 751 O O . SER A 1 92 ? 20.368 -0.088 2.782 1.00 42.44 92 SER A O 1
ATOM 753 N N . ASP A 1 93 ? 22.184 0.549 1.605 1.00 48.47 93 ASP A N 1
ATOM 754 C CA . ASP A 1 93 ? 21.579 1.407 0.578 1.00 48.47 93 ASP A CA 1
ATOM 755 C C . ASP A 1 93 ? 20.581 0.667 -0.355 1.00 48.47 93 ASP A C 1
ATOM 757 O O . ASP A 1 93 ? 20.340 1.090 -1.483 1.00 48.47 93 ASP A O 1
ATOM 761 N N . GLU A 1 94 ? 20.038 -0.485 0.057 1.00 48.28 94 GLU A N 1
ATOM 762 C CA . GLU A 1 94 ? 19.293 -1.409 -0.802 1.00 48.28 94 GLU A CA 1
ATOM 763 C C . GLU A 1 94 ? 17.795 -1.115 -0.873 1.00 48.28 94 GLU A C 1
ATOM 765 O O . GLU A 1 94 ? 17.183 -1.404 -1.899 1.00 48.28 94 GLU A O 1
ATOM 770 N N . TRP A 1 95 ? 17.194 -0.504 0.153 1.00 50.66 95 TRP A N 1
ATOM 771 C CA . TRP A 1 95 ? 15.799 -0.078 0.062 1.00 50.66 95 TRP A CA 1
ATOM 772 C C . TRP A 1 95 ? 15.701 1.315 -0.538 1.00 50.66 95 TRP A C 1
ATOM 774 O O . TRP A 1 95 ? 15.920 2.327 0.122 1.00 50.66 95 TRP A O 1
ATOM 784 N N . GLN A 1 96 ? 15.330 1.360 -1.814 1.00 64.12 96 GLN A N 1
ATOM 785 C CA . GLN A 1 96 ? 14.944 2.605 -2.465 1.00 64.12 96 GLN A CA 1
ATOM 786 C C . GLN A 1 96 ? 13.739 3.199 -1.717 1.00 64.12 96 GLN A C 1
ATOM 788 O O . GLN A 1 96 ? 12.807 2.470 -1.375 1.00 64.12 96 GLN A O 1
ATOM 793 N N . ALA A 1 97 ? 13.736 4.517 -1.481 1.00 73.25 97 ALA A N 1
ATOM 794 C CA . ALA A 1 97 ? 12.645 5.235 -0.804 1.00 73.25 97 ALA A CA 1
ATOM 795 C C . ALA A 1 97 ? 11.253 4.863 -1.362 1.00 73.25 97 ALA A C 1
ATOM 797 O O . ALA A 1 97 ? 10.290 4.701 -0.615 1.00 73.25 97 ALA A O 1
ATOM 798 N N . CYS A 1 98 ? 11.182 4.594 -2.665 1.00 74.06 98 CYS A N 1
ATOM 799 C CA . CYS A 1 98 ? 10.007 4.101 -3.375 1.00 74.06 98 CYS A CA 1
ATOM 800 C C . CYS A 1 98 ? 9.423 2.787 -2.814 1.00 74.06 98 CYS A C 1
ATOM 802 O O . CYS A 1 98 ? 8.206 2.615 -2.760 1.00 74.06 98 CYS A O 1
ATOM 804 N N . THR A 1 99 ? 10.265 1.847 -2.373 1.00 76.25 99 THR A N 1
ATOM 805 C CA . THR A 1 99 ? 9.817 0.583 -1.764 1.00 76.25 99 THR A CA 1
ATOM 806 C C . THR A 1 99 ? 9.177 0.841 -0.399 1.00 76.25 99 THR A C 1
ATOM 808 O O . THR A 1 99 ? 8.160 0.231 -0.069 1.00 76.25 99 THR A O 1
ATOM 811 N N . LEU A 1 100 ? 9.708 1.788 0.384 1.00 78.38 100 LEU A N 1
ATOM 812 C CA . LEU A 1 100 ? 9.099 2.197 1.656 1.00 78.38 100 LEU A CA 1
ATOM 813 C C . LEU A 1 100 ? 7.747 2.882 1.435 1.00 78.38 100 LEU A C 1
ATOM 815 O O . LEU A 1 100 ? 6.796 2.582 2.155 1.00 78.38 100 LEU A O 1
ATOM 819 N N . GLN A 1 101 ? 7.633 3.730 0.412 1.00 83.44 101 GLN A N 1
ATOM 820 C CA . GLN A 1 101 ? 6.370 4.368 0.030 1.00 83.44 101 GLN A CA 1
ATOM 821 C C . GLN A 1 101 ? 5.295 3.338 -0.343 1.00 83.44 101 GLN A C 1
ATOM 823 O O . GLN A 1 101 ? 4.163 3.421 0.141 1.00 83.44 101 GLN A O 1
ATOM 828 N N . LEU A 1 102 ? 5.660 2.3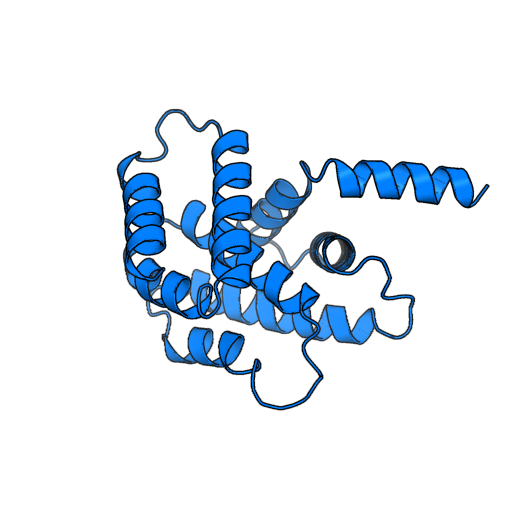14 -1.123 1.00 83.62 102 LEU A N 1
ATOM 829 C CA . LEU A 1 102 ? 4.772 1.193 -1.436 1.00 83.62 102 LEU A CA 1
ATOM 830 C C . LEU A 1 102 ? 4.287 0.480 -0.167 1.00 83.62 102 LEU A C 1
ATOM 832 O O . LEU A 1 102 ? 3.101 0.184 -0.031 1.00 83.62 102 LEU A O 1
ATOM 836 N N . ILE A 1 103 ? 5.184 0.213 0.782 1.00 80.88 103 ILE A N 1
ATOM 837 C CA . ILE A 1 103 ? 4.819 -0.474 2.026 1.00 80.88 103 ILE A CA 1
ATOM 838 C C . ILE A 1 103 ? 3.923 0.371 2.908 1.00 80.88 103 ILE A C 1
ATOM 840 O O . ILE A 1 103 ? 2.944 -0.152 3.437 1.00 80.88 103 ILE A O 1
ATOM 844 N N . ARG A 1 104 ? 4.228 1.661 3.061 1.00 85.81 104 ARG A N 1
ATOM 845 C CA . ARG A 1 104 ? 3.365 2.595 3.789 1.00 85.81 104 ARG A CA 1
ATOM 846 C C . ARG A 1 104 ? 1.966 2.591 3.183 1.00 85.81 104 ARG A C 1
ATOM 848 O O . ARG A 1 104 ? 0.998 2.481 3.931 1.00 85.81 104 ARG A O 1
ATOM 855 N N . HIS A 1 105 ? 1.857 2.591 1.853 1.00 87.50 105 HIS A N 1
ATOM 856 C CA . HIS A 1 105 ? 0.563 2.495 1.187 1.00 87.50 105 HIS A CA 1
ATOM 857 C C . HIS A 1 105 ? -0.172 1.203 1.548 1.00 87.50 105 HIS A C 1
ATOM 859 O O . HIS A 1 105 ? -1.263 1.259 2.112 1.00 87.50 105 HIS A O 1
ATOM 865 N N . LEU A 1 106 ? 0.447 0.042 1.335 1.00 84.19 106 LEU A N 1
ATOM 866 C CA . LEU A 1 106 ? -0.174 -1.247 1.656 1.00 84.19 106 LEU A CA 1
ATOM 867 C C . LEU A 1 106 ? -0.588 -1.352 3.138 1.00 84.19 106 LEU A C 1
ATOM 869 O O . LEU A 1 106 ? -1.652 -1.888 3.449 1.00 84.19 106 LEU A O 1
ATOM 873 N N . CYS A 1 107 ? 0.214 -0.811 4.058 1.00 81.81 107 CYS A N 1
ATOM 874 C CA . CYS A 1 107 ? -0.112 -0.747 5.482 1.00 81.81 107 CYS A CA 1
ATOM 875 C C . CYS A 1 107 ? -1.332 0.137 5.773 1.00 81.81 107 CYS A C 1
ATOM 877 O O . CYS A 1 107 ? -2.197 -0.267 6.551 1.00 81.81 107 CYS A O 1
ATOM 879 N N . VAL A 1 108 ? -1.418 1.325 5.165 1.00 84.31 108 VAL A N 1
ATOM 880 C CA . VAL A 1 108 ? -2.567 2.230 5.325 1.00 84.31 108 VAL A CA 1
ATOM 881 C C . VAL A 1 108 ? -3.837 1.583 4.779 1.00 84.31 108 VAL A C 1
ATOM 883 O O . VAL A 1 108 ? -4.844 1.533 5.487 1.00 84.31 108 VAL A O 1
ATOM 886 N N . THR A 1 109 ? -3.787 1.019 3.570 1.00 82.19 109 THR A N 1
ATOM 887 C CA . THR A 1 109 ? -4.932 0.325 2.968 1.00 82.19 109 THR A CA 1
ATOM 888 C C . THR A 1 109 ? -5.384 -0.842 3.841 1.00 82.19 109 THR A C 1
ATOM 890 O O . THR A 1 109 ? -6.575 -0.986 4.102 1.00 82.19 109 THR A O 1
ATOM 893 N N . PHE A 1 110 ? -4.456 -1.626 4.399 1.00 79.00 110 PHE A N 1
ATOM 894 C CA . PHE A 1 110 ? -4.821 -2.674 5.348 1.00 79.00 110 PHE A CA 1
ATOM 895 C C . PHE A 1 110 ? -5.493 -2.126 6.601 1.00 79.00 110 PHE A C 1
ATOM 897 O O . PHE A 1 110 ? -6.526 -2.653 7.016 1.00 79.00 110 PHE A O 1
ATOM 904 N N . LEU A 1 111 ? -4.913 -1.097 7.230 1.00 79.06 111 LEU A N 1
ATOM 905 C CA . LEU A 1 111 ? -5.492 -0.519 8.437 1.00 79.06 111 LEU A CA 1
ATOM 906 C C . LEU A 1 111 ? -6.932 -0.103 8.173 1.00 79.06 111 LEU A C 1
ATOM 908 O O . LEU A 1 111 ? -7.769 -0.346 9.032 1.00 79.06 111 LEU A O 1
ATOM 912 N N . LEU A 1 112 ? -7.235 0.439 6.992 1.00 78.00 112 LEU A N 1
ATOM 913 C CA . LEU A 1 112 ? -8.580 0.836 6.584 1.00 78.00 112 LEU A CA 1
ATOM 914 C C . LEU A 1 112 ? -9.504 -0.358 6.287 1.00 78.00 112 LEU A C 1
ATOM 916 O O . LEU A 1 112 ? -10.624 -0.377 6.798 1.00 78.00 112 LEU A O 1
ATOM 920 N N . CYS A 1 113 ? -9.040 -1.382 5.572 1.00 74.19 113 CYS A N 1
ATOM 921 C CA . CYS A 1 113 ? -9.865 -2.525 5.158 1.00 74.19 113 CYS A CA 1
ATOM 922 C C . CYS A 1 113 ? -10.010 -3.629 6.227 1.00 74.19 113 CYS A C 1
ATOM 924 O O . CYS A 1 113 ? -10.922 -4.447 6.146 1.00 74.19 113 CYS A O 1
ATOM 926 N N . SER A 1 114 ? -9.137 -3.675 7.238 1.00 73.88 114 SER A N 1
ATOM 927 C CA . SER A 1 114 ? -9.117 -4.754 8.234 1.00 73.88 114 SER A CA 1
ATOM 928 C C . SER A 1 114 ? -10.108 -4.552 9.386 1.00 73.88 114 SER A C 1
ATOM 930 O O . SER A 1 114 ? -10.177 -3.444 9.937 1.00 73.88 114 SER A O 1
ATOM 932 N N . PRO A 1 115 ? -10.812 -5.609 9.837 1.00 68.62 115 PRO A N 1
ATOM 933 C CA . PRO A 1 115 ? -11.637 -5.556 11.043 1.00 68.62 115 PRO A CA 1
ATOM 934 C C . PRO A 1 115 ? -10.803 -5.467 12.339 1.00 68.62 115 PRO A C 1
ATOM 936 O O . PRO A 1 115 ? -11.217 -4.803 13.283 1.00 68.62 115 PRO A O 1
ATOM 939 N N . GLU A 1 116 ? -9.589 -6.029 12.370 1.00 69.31 116 GLU A N 1
ATOM 940 C CA . GLU A 1 116 ? -8.729 -6.145 13.572 1.00 69.31 116 GLU A CA 1
ATOM 941 C C . GLU A 1 116 ? -7.719 -4.988 13.735 1.00 69.31 116 GLU A C 1
ATOM 943 O O . GLU A 1 116 ? -6.724 -5.080 14.459 1.00 69.31 116 GLU A O 1
ATOM 948 N N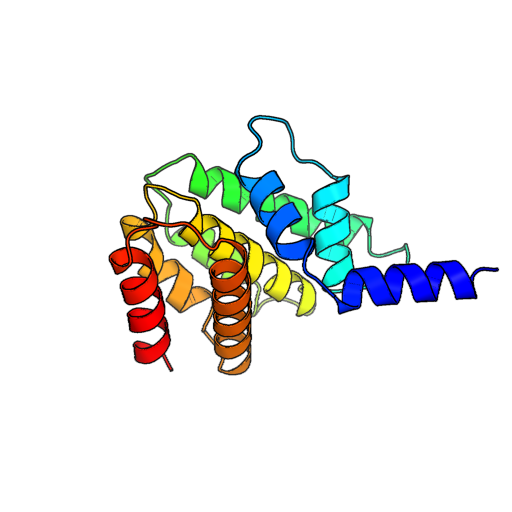 . TRP A 1 117 ? -7.949 -3.869 13.046 1.00 71.38 117 TRP A N 1
ATOM 949 C CA . TRP A 1 117 ? -7.021 -2.736 12.954 1.00 71.38 117 TRP A CA 1
ATOM 950 C C . TRP A 1 117 ? -6.603 -2.143 14.312 1.00 71.38 117 TRP A C 1
ATOM 952 O O . TRP A 1 117 ? -5.471 -1.680 14.468 1.00 71.38 117 TRP A O 1
ATOM 962 N N . HIS A 1 118 ? -7.492 -2.180 15.308 1.00 70.88 118 HIS A N 1
ATOM 963 C CA . HIS A 1 118 ? -7.281 -1.593 16.633 1.00 70.88 118 HIS A CA 1
ATOM 964 C C . HIS A 1 118 ? -6.062 -2.159 17.370 1.00 70.88 118 HIS A C 1
ATOM 966 O O . HIS A 1 118 ? -5.402 -1.432 18.112 1.00 70.88 118 HIS A O 1
ATOM 972 N N . ASN A 1 119 ? -5.751 -3.440 17.159 1.00 72.75 119 ASN A N 1
ATOM 973 C CA . ASN A 1 119 ? -4.696 -4.131 17.899 1.00 72.75 119 ASN A CA 1
ATOM 974 C C . ASN A 1 119 ? -3.291 -3.696 17.462 1.00 72.75 119 ASN A C 1
ATOM 976 O O . ASN A 1 119 ? -2.336 -3.832 18.227 1.00 72.75 119 ASN A O 1
ATOM 980 N N . ILE A 1 120 ? -3.160 -3.160 16.244 1.00 73.12 120 ILE A N 1
ATOM 981 C CA . ILE A 1 120 ? -1.857 -2.897 15.622 1.00 73.12 120 ILE A CA 1
ATOM 982 C C . ILE A 1 120 ? -1.676 -1.459 15.134 1.00 73.12 120 ILE A C 1
ATOM 984 O O . ILE A 1 120 ? -0.549 -1.056 14.858 1.00 73.12 120 ILE A O 1
ATOM 988 N N . ILE A 1 121 ? -2.749 -0.665 15.066 1.00 77.00 121 ILE A N 1
ATOM 989 C CA . ILE A 1 121 ? -2.738 0.697 14.518 1.00 77.00 121 ILE A CA 1
ATOM 990 C C . ILE A 1 121 ? -1.624 1.574 15.089 1.00 77.00 121 ILE A C 1
ATOM 992 O O . ILE A 1 121 ? -0.867 2.164 14.325 1.00 77.00 121 ILE A O 1
ATOM 996 N N . LYS A 1 122 ? -1.483 1.625 16.417 1.00 76.06 122 LYS A N 1
ATOM 997 C CA . LYS A 1 122 ? -0.502 2.497 17.076 1.00 76.06 122 LYS A CA 1
ATOM 998 C C . LYS A 1 122 ? 0.931 2.145 16.674 1.00 76.06 122 LYS A C 1
ATOM 1000 O O . LYS A 1 122 ? 1.750 3.024 16.443 1.00 76.06 122 LYS A O 1
ATOM 1005 N N . GLN A 1 123 ? 1.228 0.853 16.580 1.00 76.56 123 GLN A N 1
ATOM 1006 C CA . GLN A 1 123 ? 2.559 0.373 16.217 1.00 76.56 123 GLN A CA 1
ATOM 1007 C C . GLN A 1 123 ? 2.823 0.582 14.728 1.00 76.56 123 GLN A C 1
ATOM 1009 O O . GLN A 1 123 ? 3.904 1.031 14.367 1.00 76.56 123 GLN A O 1
ATOM 1014 N N . CYS A 1 124 ? 1.835 0.310 13.870 1.00 76.94 124 CYS A N 1
ATOM 1015 C CA . CYS A 1 124 ? 1.940 0.585 12.441 1.00 76.94 124 CYS A CA 1
ATOM 1016 C C . CYS A 1 124 ? 2.201 2.071 12.176 1.00 76.94 124 CYS A C 1
ATOM 1018 O O . CYS A 1 124 ? 3.121 2.380 11.429 1.00 76.94 124 CYS A O 1
ATOM 1020 N N . ILE A 1 125 ? 1.441 2.980 12.796 1.00 81.38 125 ILE A N 1
ATOM 1021 C CA . ILE A 1 125 ? 1.625 4.428 12.617 1.00 81.38 125 ILE A CA 1
ATOM 1022 C C . ILE A 1 125 ? 3.024 4.841 13.076 1.00 81.38 125 ILE A C 1
ATOM 1024 O O . ILE A 1 125 ? 3.777 5.360 12.263 1.00 81.38 125 ILE A O 1
ATOM 1028 N N . SER A 1 126 ? 3.422 4.474 14.298 1.00 82.31 126 SER A N 1
ATOM 1029 C CA . SER A 1 126 ? 4.753 4.790 14.833 1.00 82.31 126 SER A CA 1
ATOM 1030 C C . SER A 1 126 ? 5.903 4.298 13.938 1.00 82.31 126 SER A C 1
ATOM 1032 O O . SER A 1 126 ? 6.902 4.997 13.777 1.00 82.31 126 SER A O 1
ATOM 1034 N N . PHE A 1 127 ? 5.776 3.123 13.305 1.00 78.00 127 PHE A N 1
ATOM 1035 C CA . PHE A 1 127 ? 6.786 2.636 12.358 1.00 78.00 127 PHE A CA 1
ATOM 1036 C C . PHE A 1 127 ? 6.759 3.350 11.005 1.00 78.00 127 PHE A C 1
ATOM 1038 O O . PHE A 1 127 ? 7.814 3.509 10.388 1.00 78.00 127 PHE A O 1
ATOM 1045 N N . MET A 1 128 ? 5.581 3.759 10.534 1.00 80.31 128 MET A N 1
ATOM 1046 C CA . MET A 1 128 ? 5.421 4.430 9.248 1.00 80.31 128 MET A CA 1
ATOM 1047 C C . MET A 1 128 ? 5.816 5.907 9.295 1.00 80.31 128 MET A C 1
ATOM 1049 O O . MET A 1 128 ? 6.233 6.417 8.263 1.00 80.31 128 MET A O 1
ATOM 1053 N N . THR A 1 129 ? 5.724 6.572 10.451 1.00 83.50 129 THR A N 1
ATOM 1054 C CA . THR A 1 129 ? 5.926 8.024 10.617 1.00 83.50 129 THR A CA 1
ATOM 1055 C C . THR A 1 129 ? 7.223 8.377 11.353 1.00 83.50 129 THR A C 1
ATOM 1057 O O . THR A 1 129 ? 7.282 9.362 12.080 1.00 83.50 129 THR A O 1
ATOM 1060 N N . GLN A 1 130 ? 8.282 7.579 11.176 1.00 79.19 130 GLN A N 1
ATOM 1061 C CA . GLN A 1 130 ? 9.587 7.821 11.819 1.00 79.19 130 GLN A CA 1
ATOM 1062 C C . GLN A 1 130 ? 10.258 9.135 11.377 1.00 79.19 130 GLN A C 1
ATOM 1064 O O . GLN A 1 130 ? 11.127 9.649 12.080 1.00 79.19 130 GLN A O 1
ATOM 1069 N N . THR A 1 131 ? 9.873 9.677 10.219 1.00 79.12 131 THR A N 1
ATOM 1070 C CA . THR A 1 131 ? 10.349 10.961 9.692 1.00 79.12 131 THR A CA 1
ATOM 1071 C C . THR A 1 131 ? 9.168 11.840 9.287 1.00 79.12 131 THR A C 1
ATOM 1073 O O . THR A 1 131 ? 8.081 11.341 8.992 1.00 79.12 131 THR A O 1
ATOM 1076 N N . GLN A 1 132 ? 9.386 13.157 9.222 1.00 76.69 132 GLN A N 1
ATOM 1077 C CA . GLN A 1 132 ? 8.347 14.110 8.814 1.00 76.69 132 GLN A CA 1
ATOM 1078 C C . GLN A 1 132 ? 7.863 13.882 7.373 1.00 76.69 132 GLN A C 1
ATOM 1080 O O . GLN A 1 132 ? 6.674 14.009 7.090 1.00 76.69 132 GLN A O 1
ATOM 1085 N N . GLU A 1 133 ? 8.774 13.524 6.464 1.00 81.50 133 GLU A N 1
ATOM 1086 C CA . GLU A 1 133 ? 8.437 13.169 5.080 1.00 81.50 133 GLU A CA 1
ATOM 1087 C C . GLU A 1 133 ? 7.526 11.939 5.049 1.00 81.50 133 GLU A C 1
ATOM 1089 O O . GLU A 1 133 ? 6.452 11.969 4.453 1.00 81.50 133 GLU A O 1
ATOM 1094 N N . ALA A 1 134 ? 7.887 10.900 5.803 1.00 81.88 134 ALA A N 1
ATOM 1095 C CA . ALA A 1 134 ? 7.092 9.689 5.911 1.00 81.88 134 ALA A CA 1
ATOM 1096 C C . ALA A 1 134 ? 5.713 9.939 6.553 1.00 81.88 134 ALA A C 1
ATOM 1098 O O . ALA A 1 134 ? 4.717 9.353 6.132 1.00 81.88 134 ALA A O 1
ATOM 1099 N N . ALA A 1 135 ? 5.625 10.838 7.538 1.00 82.19 135 ALA A N 1
ATOM 1100 C CA . ALA A 1 135 ? 4.356 11.250 8.134 1.00 82.19 135 ALA A CA 1
ATOM 1101 C C . ALA A 1 135 ? 3.438 11.963 7.126 1.00 82.19 135 ALA A C 1
ATOM 1103 O O . ALA A 1 135 ? 2.230 11.698 7.096 1.00 82.19 135 ALA A O 1
ATOM 1104 N N . SER A 1 136 ? 4.006 12.820 6.271 1.00 82.31 136 SER A N 1
ATOM 1105 C CA . SER A 1 136 ? 3.269 13.473 5.184 1.00 82.31 136 SER A CA 1
ATOM 1106 C C . SER A 1 136 ? 2.759 12.450 4.171 1.00 82.31 136 SER A C 1
ATOM 1108 O O . SER A 1 136 ? 1.575 12.454 3.852 1.00 82.31 136 SER A O 1
ATOM 1110 N N . GLU A 1 137 ? 3.609 11.515 3.734 1.00 84.81 137 GLU A N 1
ATOM 1111 C CA . GLU A 1 137 ? 3.224 10.452 2.795 1.00 84.81 137 GLU A CA 1
ATOM 1112 C C . GLU A 1 137 ? 2.059 9.608 3.321 1.00 84.81 137 GLU A C 1
ATOM 1114 O O . GLU A 1 137 ? 1.095 9.337 2.604 1.00 84.81 137 GLU A O 1
ATOM 1119 N N . VAL A 1 138 ? 2.134 9.190 4.588 1.00 85.25 138 VAL A N 1
ATOM 1120 C CA . VAL A 1 138 ? 1.079 8.400 5.234 1.00 85.25 138 VAL A CA 1
ATOM 1121 C C . VAL A 1 138 ? -0.221 9.195 5.301 1.00 85.25 138 VAL A C 1
ATOM 1123 O O . VAL A 1 138 ? -1.286 8.642 5.025 1.00 85.25 138 VAL A O 1
ATOM 1126 N N . SER A 1 139 ? -0.138 10.486 5.629 1.00 82.25 139 SER A N 1
ATOM 1127 C CA . SER A 1 139 ? -1.296 11.382 5.681 1.00 82.25 139 SER A CA 1
ATOM 1128 C C . SER A 1 139 ? -1.938 11.561 4.303 1.00 82.25 139 SER A C 1
ATOM 1130 O O . SER A 1 139 ? -3.161 11.482 4.191 1.00 82.25 139 SER A O 1
ATOM 1132 N N . ASP A 1 140 ? -1.134 11.714 3.250 1.00 84.25 140 ASP A N 1
ATOM 1133 C CA . ASP A 1 140 ? -1.611 11.867 1.873 1.00 84.25 140 ASP A CA 1
ATOM 1134 C C . ASP A 1 140 ? -2.277 10.590 1.355 1.00 84.25 140 ASP A C 1
ATOM 1136 O O . ASP A 1 140 ? -3.357 10.639 0.763 1.00 84.25 140 ASP A O 1
ATOM 1140 N N . VAL A 1 141 ? -1.668 9.423 1.599 1.00 83.75 141 VAL A N 1
ATOM 1141 C CA . VAL A 1 141 ? -2.273 8.130 1.244 1.00 83.75 141 VAL A CA 1
ATOM 1142 C C . VAL A 1 141 ? -3.583 7.927 1.999 1.00 83.75 141 VAL A C 1
ATOM 1144 O O . VAL A 1 141 ? -4.573 7.504 1.399 1.00 83.75 141 VAL A O 1
ATOM 1147 N N . LEU A 1 142 ? -3.611 8.246 3.296 1.00 82.50 142 LEU A N 1
ATOM 1148 C CA . LEU A 1 142 ? -4.822 8.159 4.101 1.00 82.50 142 LEU A CA 1
ATOM 1149 C C . LEU A 1 142 ? -5.917 9.058 3.518 1.00 82.50 142 LEU A C 1
ATOM 1151 O O . LEU A 1 142 ? -7.007 8.572 3.234 1.00 82.50 142 LEU A O 1
ATOM 1155 N N . ALA A 1 143 ? -5.626 10.340 3.291 1.00 79.62 143 ALA A N 1
ATOM 1156 C CA . ALA A 1 143 ? -6.584 11.302 2.758 1.00 79.62 143 ALA A CA 1
ATOM 1157 C C . ALA A 1 143 ? -7.144 10.860 1.399 1.00 79.62 143 ALA A C 1
ATOM 1159 O O . ALA A 1 143 ? -8.362 10.839 1.224 1.00 79.62 143 ALA A O 1
ATOM 1160 N N . ARG A 1 144 ? -6.284 10.431 0.463 1.00 78.62 144 ARG A N 1
ATOM 1161 C CA . ARG A 1 144 ? -6.719 9.939 -0.856 1.00 78.62 144 ARG A CA 1
ATOM 1162 C C . ARG A 1 144 ? -7.593 8.692 -0.749 1.00 78.62 144 ARG A C 1
ATOM 1164 O O . ARG A 1 144 ? -8.687 8.668 -1.313 1.00 78.62 144 ARG A O 1
ATOM 1171 N N . THR A 1 145 ? -7.166 7.705 0.041 1.00 76.31 145 THR A N 1
ATOM 1172 C CA . THR A 1 145 ? -7.919 6.456 0.216 1.00 76.31 145 THR A CA 1
ATOM 1173 C C . THR A 1 145 ? -9.281 6.722 0.863 1.00 76.31 145 THR A C 1
ATOM 1175 O O . THR A 1 145 ? -10.281 6.146 0.440 1.00 76.31 145 THR A O 1
ATOM 1178 N N . LEU A 1 146 ? -9.350 7.629 1.846 1.00 73.12 146 LEU A N 1
ATOM 1179 C CA . LEU A 1 146 ? -10.593 8.035 2.509 1.00 73.12 146 LEU A CA 1
ATOM 1180 C C . LEU A 1 146 ? -11.552 8.771 1.571 1.00 73.12 146 LEU A C 1
ATOM 1182 O O . LEU A 1 146 ? -12.728 8.416 1.529 1.00 73.12 146 LEU A O 1
ATOM 1186 N N . CYS A 1 147 ? -11.063 9.755 0.810 1.00 71.19 147 CYS A N 1
ATOM 1187 C CA . CYS A 1 147 ? -11.872 10.492 -0.165 1.00 71.19 147 CYS A CA 1
ATOM 1188 C C . CYS A 1 147 ? -12.484 9.564 -1.216 1.00 71.19 147 CYS A C 1
ATOM 1190 O O . CYS A 1 147 ? -13.640 9.728 -1.587 1.00 71.19 147 CYS A O 1
ATOM 1192 N N . ARG A 1 148 ? -11.711 8.582 -1.687 1.00 72.56 148 ARG A N 1
ATOM 1193 C CA . ARG A 1 148 ? -12.156 7.631 -2.707 1.00 72.56 148 ARG A CA 1
ATOM 1194 C C . ARG A 1 148 ? -13.153 6.615 -2.166 1.00 72.56 148 ARG A C 1
ATOM 1196 O O . ARG A 1 148 ? -14.063 6.215 -2.882 1.00 72.56 148 ARG A O 1
ATOM 1203 N N . LEU A 1 149 ? -12.949 6.145 -0.937 1.00 66.69 149 LEU A N 1
ATOM 1204 C CA . LEU A 1 149 ? -13.806 5.113 -0.373 1.00 66.69 149 LEU A CA 1
ATOM 1205 C C . LEU A 1 149 ? -15.260 5.597 -0.254 1.00 66.69 149 LEU A C 1
ATOM 1207 O O . LEU A 1 149 ? -16.141 4.764 -0.426 1.00 66.69 149 LEU A O 1
ATOM 1211 N N . ASP A 1 150 ? -15.508 6.893 -0.009 1.00 60.84 150 ASP A N 1
ATOM 1212 C CA . ASP A 1 150 ? -16.844 7.513 0.148 1.00 60.84 150 ASP A CA 1
ATOM 1213 C C . ASP A 1 150 ? -17.876 6.573 0.807 1.00 60.84 150 ASP A C 1
ATOM 1215 O O . ASP A 1 150 ? -19.030 6.489 0.394 1.00 60.84 150 ASP A O 1
ATOM 1219 N N . ILE A 1 151 ? -17.435 5.775 1.796 1.00 52.88 151 ILE A N 1
ATOM 1220 C CA . ILE A 1 151 ? -18.244 4.699 2.373 1.00 52.88 151 ILE A CA 1
ATOM 1221 C C . ILE A 1 151 ? -19.216 5.364 3.346 1.00 52.88 151 ILE A C 1
ATOM 1223 O O . ILE A 1 151 ? -18.784 5.805 4.422 1.00 52.88 151 ILE A O 1
ATOM 1227 N N . PRO A 1 152 ? -20.532 5.377 3.070 1.00 43.50 152 PRO A N 1
ATOM 1228 C CA . PRO A 1 152 ? -21.507 5.786 4.061 1.00 43.50 152 PRO A CA 1
ATOM 1229 C C . PRO A 1 152 ? -21.502 4.716 5.161 1.00 43.50 152 PRO A C 1
ATOM 1231 O O . PRO A 1 152 ? -21.975 3.601 4.956 1.00 43.50 152 PRO A O 1
ATOM 1234 N N . GLY A 1 153 ? -20.921 5.031 6.321 1.00 51.22 153 GLY A N 1
ATOM 1235 C CA . GLY A 1 153 ? -20.896 4.129 7.478 1.00 51.22 153 GLY A CA 1
ATOM 1236 C C . GLY A 1 153 ? -19.573 3.413 7.771 1.00 51.22 153 GLY A C 1
ATOM 1237 O O . GLY A 1 153 ? -19.551 2.606 8.698 1.00 51.22 153 GLY A O 1
ATOM 1238 N N . MET A 1 154 ? -18.459 3.719 7.086 1.00 55.28 154 MET A N 1
ATOM 1239 C CA . MET A 1 154 ? -17.143 3.370 7.645 1.00 55.28 154 MET A CA 1
ATOM 1240 C C . MET A 1 154 ? -16.998 4.148 8.951 1.00 55.28 154 MET A C 1
ATOM 1242 O O . MET A 1 154 ? -17.027 5.378 8.928 1.00 55.28 154 MET A O 1
ATOM 1246 N N . GLU A 1 155 ? -16.956 3.437 10.085 1.00 55.94 155 GLU A N 1
ATOM 1247 C CA . GLU A 1 155 ? -17.107 4.040 11.409 1.00 55.94 155 GLU A CA 1
ATOM 1248 C C . GLU A 1 155 ? -16.205 5.266 11.525 1.00 55.94 155 GLU A C 1
ATOM 1250 O O . GLU A 1 155 ? -14.981 5.140 11.553 1.00 55.94 155 GLU A O 1
ATOM 1255 N N . SER A 1 156 ? -16.792 6.463 11.615 1.00 60.12 156 SER A N 1
ATOM 1256 C CA . SER A 1 156 ? -16.044 7.719 11.749 1.00 60.12 156 SER A CA 1
ATOM 1257 C C . SER A 1 156 ? -15.004 7.621 12.871 1.00 60.12 156 SER A C 1
ATOM 1259 O O . SER A 1 156 ? -13.932 8.210 12.798 1.00 60.12 156 SER A O 1
ATOM 1261 N N . ARG A 1 157 ? -15.276 6.772 13.869 1.00 60.88 157 ARG A N 1
ATOM 1262 C CA . ARG A 1 157 ? -14.375 6.388 14.954 1.00 60.88 157 ARG A CA 1
ATOM 1263 C C . ARG A 1 157 ? -13.017 5.850 14.488 1.00 60.88 157 ARG A C 1
ATOM 1265 O O . ARG A 1 157 ? -12.007 6.212 15.086 1.00 60.88 157 ARG A O 1
ATOM 1272 N N . LYS A 1 158 ? -12.961 5.026 13.440 1.00 70.06 158 LYS A N 1
ATOM 1273 C CA . LYS A 1 158 ? -11.722 4.452 12.893 1.00 70.06 158 LYS A CA 1
ATOM 1274 C C . LYS A 1 158 ? -10.831 5.514 12.271 1.00 70.06 158 LYS A C 1
ATOM 1276 O O . LYS A 1 158 ? -9.663 5.632 12.632 1.00 70.06 158 LYS A O 1
ATOM 1281 N N . ILE A 1 159 ? -11.427 6.343 11.421 1.00 68.50 159 ILE A N 1
ATOM 1282 C CA . ILE A 1 159 ? -10.767 7.475 10.765 1.00 68.50 159 ILE A CA 1
ATOM 1283 C C . ILE A 1 159 ? -10.248 8.467 11.809 1.00 68.50 159 ILE A C 1
ATOM 1285 O O . ILE A 1 159 ? -9.076 8.828 11.784 1.00 68.50 159 ILE A O 1
ATOM 1289 N N . ILE A 1 160 ? -11.099 8.846 12.769 1.00 69.75 160 ILE A N 1
ATOM 1290 C CA . ILE A 1 160 ? -10.743 9.759 13.863 1.00 69.75 160 ILE A CA 1
ATOM 1291 C C . ILE A 1 160 ? -9.588 9.189 14.689 1.00 69.75 160 ILE A C 1
ATOM 1293 O O . ILE A 1 160 ? -8.693 9.932 15.075 1.00 69.75 160 ILE A O 1
ATOM 1297 N N . THR A 1 161 ? -9.573 7.877 14.941 1.00 71.50 161 THR A N 1
ATOM 1298 C CA . THR A 1 161 ? -8.489 7.242 15.702 1.00 71.50 161 THR A CA 1
ATOM 1299 C C . THR A 1 161 ? -7.177 7.273 14.923 1.00 71.50 161 THR A C 1
ATOM 1301 O O . THR A 1 161 ? -6.156 7.636 15.497 1.00 71.50 161 THR A O 1
ATOM 1304 N N . ILE A 1 162 ? -7.188 6.948 13.624 1.00 69.69 162 ILE A N 1
ATOM 1305 C CA . ILE A 1 162 ? -5.984 7.031 12.782 1.00 69.69 162 ILE A CA 1
ATOM 1306 C C . ILE A 1 162 ? -5.462 8.470 12.723 1.00 69.69 162 ILE A C 1
ATOM 1308 O O . ILE A 1 162 ? -4.286 8.696 12.994 1.00 69.69 162 ILE A O 1
ATOM 1312 N N . ALA A 1 163 ? -6.336 9.445 12.469 1.00 71.38 163 ALA A N 1
ATOM 1313 C CA . ALA A 1 163 ? -5.972 10.860 12.442 1.00 71.38 163 ALA A CA 1
ATOM 1314 C C . ALA A 1 163 ? -5.426 11.353 13.795 1.00 71.38 163 ALA A C 1
ATOM 1316 O O . ALA A 1 163 ? -4.448 12.093 13.836 1.00 71.38 163 ALA A O 1
ATOM 1317 N N . HIS A 1 164 ? -6.015 10.913 14.911 1.00 75.88 164 HIS A N 1
ATOM 1318 C CA . HIS A 1 164 ? -5.547 11.263 16.252 1.00 75.88 164 HIS A CA 1
ATOM 1319 C C . HIS A 1 164 ? -4.112 10.789 16.513 1.00 75.88 164 HIS A C 1
ATOM 1321 O O . HIS A 1 164 ? -3.306 11.558 17.029 1.00 75.88 164 HIS A O 1
ATOM 1327 N N . TRP A 1 165 ? -3.786 9.550 16.136 1.00 71.69 165 TRP A N 1
ATOM 1328 C CA . TRP A 1 165 ? -2.434 9.011 16.309 1.00 71.69 165 TRP A CA 1
ATOM 1329 C C . TRP A 1 165 ? -1.418 9.663 15.369 1.00 71.69 165 TRP A C 1
ATOM 1331 O O . TRP A 1 165 ? -0.292 9.899 15.789 1.00 71.69 165 TRP A O 1
ATOM 1341 N N . LEU A 1 166 ? -1.815 10.026 14.144 1.00 68.00 166 LEU A N 1
ATOM 1342 C CA . LEU A 1 166 ? -0.945 10.764 13.219 1.00 68.00 166 LEU A CA 1
ATOM 1343 C C . LEU A 1 166 ? -0.547 12.149 13.753 1.00 68.00 166 LEU A C 1
ATOM 1345 O O . LEU A 1 166 ? 0.572 12.585 13.517 1.00 68.00 166 LEU A O 1
ATOM 1349 N N . HIS A 1 167 ? -1.432 12.819 14.497 1.00 64.00 167 HIS A N 1
ATOM 1350 C CA . HIS A 1 167 ? -1.162 14.133 15.092 1.00 64.00 167 HIS A CA 1
ATOM 1351 C C . HIS A 1 167 ? -0.419 14.093 16.439 1.00 64.00 167 HIS A C 1
ATOM 1353 O O . HIS A 1 167 ? 0.025 15.139 16.905 1.00 64.00 167 HIS A O 1
ATOM 1359 N N . GLN A 1 168 ? -0.328 12.936 17.103 1.00 58.88 168 GLN A N 1
ATOM 1360 C CA . GLN A 1 168 ? 0.370 12.806 18.392 1.00 58.88 168 GLN A CA 1
ATOM 1361 C C . GLN A 1 168 ? 1.865 12.490 18.260 1.00 58.88 168 GLN A C 1
ATOM 1363 O O . GLN A 1 168 ? 2.608 12.795 19.189 1.00 58.88 168 GLN A O 1
ATOM 1368 N N . ASP A 1 169 ? 2.286 11.890 17.143 1.00 49.00 169 ASP A N 1
ATOM 1369 C CA . ASP A 1 169 ? 3.671 11.453 16.904 1.00 49.00 169 ASP A CA 1
ATOM 1370 C C . ASP A 1 169 ? 4.467 12.403 15.972 1.00 49.00 169 ASP A C 1
ATOM 1372 O O . ASP A 1 169 ? 5.608 12.094 15.627 1.00 49.00 169 ASP A O 1
ATOM 1376 N N . SER A 1 170 ? 3.890 13.550 15.579 1.00 43.78 170 SER A N 1
ATOM 1377 C CA . SER A 1 170 ? 4.541 14.626 14.800 1.00 43.78 170 SER A CA 1
ATOM 1378 C C . SER A 1 170 ? 5.122 15.736 15.672 1.00 43.78 170 SER A C 1
ATOM 1380 O O . SER A 1 170 ? 4.370 16.206 16.558 1.00 43.78 170 SER A O 1
#

Foldseek 3Di:
DVVVVCVVLVVVLVVCLCLLVLLLCQQPDPDDGPLVSLLSNLCSLPVPCPDPCSVVSSVLSVVLSVLVSVQQVDLPRDLVSLCVNLVVVPPDPSDDVSSLLSSLLSLLSSCQPGPSNVVCLLSSLCSQPVDVVSLVSNVVSNVSSVVSCPDPPSPVVSSVVNVVSSVVND

Secondary structure (DSSP, 8-state):
-HHHHHHHHHHHHHH-HHHHHHHHHHHH-SSSP-HHHHHHHHHHH-TT--SSSHHHHHHHHHHHHHHHHHHHH-SS--HHHHHHHHGGGGS-TTS-HHHHHHHHHHHHHHHHH-TTGGGTHHHHHHHHTSSHHHHHHHHHHHHHHHHHH--TTS-HHHHHHHHHHHHH--

Radius of gyration: 16.0 Å; chains: 1; bounding box: 44×30×50 Å

Organism: Aquarana catesbeiana (NCBI:txid8400)